Protein AF-A0A835KFG4-F1 (afdb_monomer_lite)

Organism: NCBI:txid1413687

Foldseek 3Di:
DDDDDDDDDPVVPPPDPCPPPDDDDPPLPDDPVRPDQCLPPVVVVVVVVVCVVPPDDDDPDDDDPQAAADEFEPDLGQFPPRDDDPDRVLGGAPCNVVLCVLSVVRHDYHYDHDPDDDPNDVLPDADFDGNHPSVVPRVPDCGSVLVSQLSVVCSPPPDSSPDDNVCSSVVSVVSVPDDD

InterPro domains:
  IPR004274 FCP1 homology domain [PF03031] (68-115)
  IPR004274 FCP1 homology domain [PS50969] (63-180)
  IPR004274 FCP1 homology domain [SM00577] (66-177)
  IPR023214 HAD superfamily [G3DSA:3.40.50.1000] (19-116)
  IPR023214 HAD superfamily [G3DSA:3.40.50.1000] (117-175)
  IPR036412 HAD-like superfamily [SSF56784] (55-162)
  IPR051658 Ubiquitin-like domain-containing CTD phosphatase 1 [PTHR48493] (8-115)

Radius of gyration: 19.99 Å; chains: 1; bounding box: 38×81×45 Å

Sequence (180 aa):
MDTKYHYRTVEDDIIVNQLDSPEIVDDFELGQDEAVDIEDVEVNKQKLRRRIDQYKIELKNPCRPGKKLLVLDIDYTLFDHRSTAETPLELMRPYLHEFLTAVYAEYDIMIWSATRNFMMNLQNGLVISPFRKAHANRDNDLELVKLAHYLLAIADLDDLSVLDHKIWEFFAEELSDVPE

Secondary structure (DSSP, 8-state):
---------GGGG----GGGPPP---TT---TTT----SS-HHHHHHHHHHHHH-----SSPPPTTPEEEEE--BTTTB-SSS--SSHHHHBPTTHHHHHHHHHTTEEEEE---SS---S-GGG---------HHHHGGG--HHHHHHHHHHHHTT-S-GGG--GGGHHHHHHHHHTS--

Structure (mmCIF, N/CA/C/O backbone):
data_AF-A0A835KFG4-F1
#
_entry.id   AF-A0A835KFG4-F1
#
loop_
_atom_site.group_PDB
_atom_site.id
_atom_site.type_symbol
_atom_site.label_atom_id
_atom_site.label_alt_id
_atom_site.label_comp_id
_atom_site.label_asym_id
_atom_site.label_entity_id
_atom_site.label_seq_id
_atom_site.pdbx_PDB_ins_code
_atom_site.Cartn_x
_atom_site.Cartn_y
_atom_site.Cartn_z
_atom_site.occupancy
_atom_site.B_iso_or_equiv
_atom_site.auth_seq_id
_atom_site.auth_comp_id
_atom_site.auth_asym_id
_atom_site.auth_atom_id
_atom_site.pdbx_PDB_model_num
ATOM 1 N N . MET 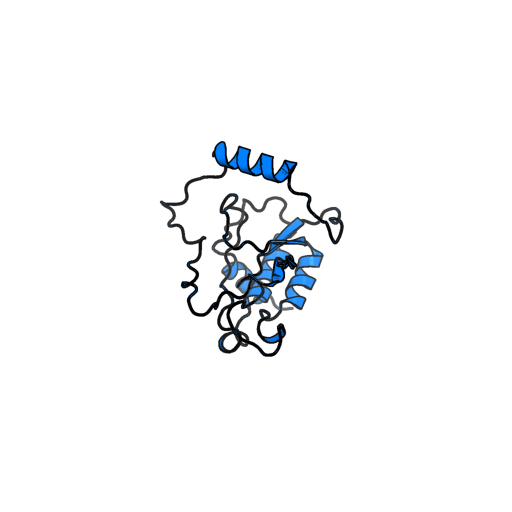A 1 1 ? -3.042 54.906 -17.400 1.00 37.75 1 MET A N 1
ATOM 2 C CA . MET A 1 1 ? -3.208 54.130 -16.157 1.00 37.75 1 MET A CA 1
ATOM 3 C C . MET A 1 1 ? -3.948 52.872 -16.552 1.00 37.75 1 MET A C 1
ATOM 5 O O . MET A 1 1 ? -5.134 52.972 -16.803 1.00 37.75 1 MET A O 1
ATOM 9 N N . ASP A 1 2 ? -3.244 51.753 -16.693 1.00 31.23 2 ASP A N 1
ATOM 10 C CA . ASP A 1 2 ? -3.855 50.438 -16.911 1.00 31.23 2 ASP A CA 1
ATOM 11 C C . ASP A 1 2 ? -3.107 49.433 -16.037 1.00 31.23 2 ASP A C 1
ATOM 13 O O . ASP A 1 2 ? -1.978 49.036 -16.323 1.00 31.23 2 ASP A O 1
ATOM 17 N N . THR A 1 3 ? -3.716 49.077 -14.912 1.00 35.78 3 THR A N 1
ATOM 18 C CA . THR A 1 3 ? -3.266 47.998 -14.033 1.00 35.78 3 THR A CA 1
ATOM 19 C C . THR A 1 3 ? -3.810 46.682 -14.571 1.00 35.78 3 THR A C 1
ATOM 21 O O . THR A 1 3 ? -4.967 46.334 -14.340 1.00 35.78 3 THR A O 1
ATOM 24 N N . LYS A 1 4 ? -2.974 45.941 -15.302 1.00 36.31 4 LYS A N 1
ATOM 25 C CA . LYS A 1 4 ? -3.246 44.546 -15.664 1.00 36.31 4 LYS A CA 1
ATOM 26 C C . LYS A 1 4 ? -2.998 43.674 -14.430 1.00 36.31 4 LYS A C 1
ATOM 28 O O . LYS A 1 4 ? -1.853 43.463 -14.041 1.00 36.31 4 LYS A O 1
ATOM 33 N N . TYR A 1 5 ? -4.070 43.193 -13.806 1.00 35.75 5 TYR A N 1
ATOM 34 C CA . TYR A 1 5 ? -3.997 42.146 -12.790 1.00 35.75 5 TYR A CA 1
ATOM 35 C C . TYR A 1 5 ? -3.519 40.851 -13.453 1.00 35.75 5 TYR A C 1
ATOM 37 O O . TYR A 1 5 ? -4.183 40.308 -14.334 1.00 35.75 5 TYR A O 1
ATOM 45 N N . HIS A 1 6 ? -2.335 40.391 -13.060 1.00 36.28 6 HIS A N 1
ATOM 46 C CA . HIS A 1 6 ? -1.805 39.091 -13.440 1.00 36.28 6 HIS A CA 1
ATOM 47 C C . HIS A 1 6 ? -2.325 38.072 -12.422 1.00 36.28 6 HIS A C 1
ATOM 49 O O . HIS A 1 6 ? -1.876 38.050 -11.278 1.00 36.28 6 HIS A O 1
ATOM 55 N N . TYR A 1 7 ? -3.326 37.283 -12.811 1.00 37.47 7 TYR A N 1
ATOM 56 C CA . TYR A 1 7 ? -3.748 36.126 -12.031 1.00 37.47 7 TYR A CA 1
ATOM 57 C C . TYR A 1 7 ? -2.671 35.051 -12.184 1.00 37.47 7 TYR A C 1
ATOM 59 O O . TYR A 1 7 ? -2.515 34.498 -13.268 1.00 37.47 7 TYR A O 1
ATOM 67 N N . ARG A 1 8 ? -1.912 34.791 -11.115 1.00 34.78 8 ARG A N 1
ATOM 68 C CA . ARG A 1 8 ? -1.113 33.568 -10.999 1.00 34.78 8 ARG A CA 1
ATOM 69 C C . ARG A 1 8 ? -2.049 32.437 -10.591 1.00 34.78 8 ARG A C 1
ATOM 71 O O . ARG A 1 8 ? -2.698 32.525 -9.548 1.00 34.78 8 ARG A O 1
ATOM 78 N N . THR A 1 9 ? -2.149 31.413 -11.424 1.00 42.62 9 THR A N 1
ATOM 79 C CA . THR A 1 9 ? -2.734 30.121 -11.062 1.00 42.62 9 THR A CA 1
ATOM 80 C C . THR A 1 9 ? -1.708 29.315 -10.267 1.00 42.62 9 THR A C 1
ATOM 82 O O . THR A 1 9 ? -0.511 29.417 -10.505 1.00 42.62 9 THR A O 1
ATOM 85 N N . VAL A 1 10 ? -2.182 28.513 -9.309 1.00 42.97 10 VAL A N 1
ATOM 86 C CA . VAL A 1 10 ? -1.370 27.703 -8.370 1.00 42.97 10 VAL A CA 1
ATOM 87 C C . VAL A 1 10 ? -0.528 26.624 -9.084 1.00 42.97 10 VAL A C 1
ATOM 89 O O . VAL A 1 10 ? 0.290 25.954 -8.468 1.00 42.97 10 VAL A O 1
ATOM 92 N N . GLU A 1 11 ? -0.715 26.461 -10.393 1.00 46.31 11 GLU A N 1
ATOM 93 C CA . GLU A 1 11 ? -0.042 25.463 -11.228 1.00 46.31 11 GLU A CA 1
ATOM 94 C C . GLU A 1 11 ? 1.392 25.867 -11.621 1.00 46.31 11 GLU A C 1
ATOM 96 O O . GLU A 1 11 ? 2.207 24.993 -11.905 1.00 46.31 11 GLU A O 1
ATOM 101 N N . ASP A 1 12 ? 1.744 27.157 -11.558 1.00 35.09 12 ASP A N 1
ATOM 102 C CA . ASP A 1 12 ? 3.058 27.652 -12.009 1.00 35.09 12 ASP A CA 1
ATOM 103 C C . ASP A 1 12 ? 4.172 27.578 -10.939 1.00 35.09 12 ASP A C 1
ATOM 105 O O . ASP A 1 12 ? 5.337 27.823 -11.251 1.00 35.09 12 ASP A O 1
ATOM 109 N N . ASP A 1 13 ? 3.854 27.209 -9.691 1.00 40.41 13 ASP A N 1
ATOM 110 C CA . ASP A 1 13 ? 4.821 27.161 -8.576 1.00 40.41 13 ASP A CA 1
ATOM 111 C C . ASP A 1 13 ? 5.338 25.732 -8.253 1.00 40.41 13 ASP A C 1
ATOM 113 O O . ASP A 1 13 ? 6.034 25.537 -7.256 1.00 40.41 13 ASP A O 1
ATOM 117 N N . ILE A 1 14 ? 5.045 24.714 -9.082 1.00 45.34 14 ILE A N 1
ATOM 118 C CA . ILE A 1 14 ? 5.385 23.294 -8.801 1.00 45.34 14 ILE A CA 1
ATOM 119 C C . ILE A 1 14 ? 6.619 22.790 -9.584 1.00 45.34 14 ILE A C 1
ATOM 121 O O . ILE A 1 14 ? 6.947 21.608 -9.552 1.00 45.34 14 ILE A O 1
ATOM 125 N N . ILE A 1 15 ? 7.391 23.658 -10.244 1.00 41.62 15 ILE A N 1
ATOM 1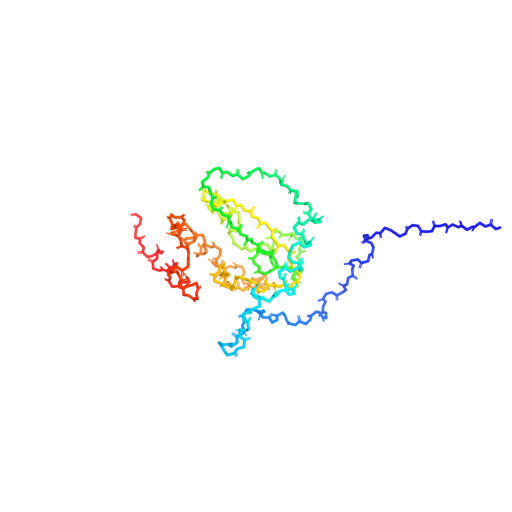26 C CA . ILE A 1 15 ? 8.678 23.240 -10.833 1.00 41.62 15 ILE A CA 1
ATOM 127 C C . ILE A 1 15 ? 9.816 23.588 -9.874 1.00 41.62 15 ILE A C 1
ATOM 129 O O . ILE A 1 15 ? 10.534 24.574 -10.032 1.00 41.62 15 ILE A O 1
ATOM 133 N N . VAL A 1 16 ? 9.979 22.751 -8.851 1.00 44.69 16 VAL A N 1
ATOM 134 C CA . VAL A 1 16 ? 11.214 22.704 -8.062 1.00 44.69 16 VAL A CA 1
ATOM 135 C C . VAL A 1 16 ? 12.185 21.793 -8.810 1.00 44.69 16 VAL A C 1
ATOM 137 O O . VAL A 1 16 ? 11.855 20.644 -9.085 1.00 44.69 16 VAL A O 1
ATOM 140 N N . ASN A 1 17 ? 13.380 22.283 -9.151 1.00 37.72 17 ASN A N 1
ATOM 141 C CA . ASN A 1 17 ? 14.451 21.441 -9.693 1.00 37.72 17 ASN A CA 1
ATOM 142 C C . ASN A 1 17 ? 14.799 20.342 -8.667 1.00 37.72 17 ASN A C 1
ATOM 144 O O . ASN A 1 17 ? 15.442 20.608 -7.656 1.00 37.72 17 ASN A O 1
ATOM 148 N N . GLN A 1 18 ? 14.349 19.110 -8.923 1.00 50.31 18 GLN A N 1
ATOM 149 C CA . GLN A 1 18 ? 14.405 17.963 -7.999 1.00 50.31 18 GLN A CA 1
ATOM 150 C C . GLN A 1 18 ? 15.797 17.320 -7.845 1.00 50.31 18 GLN A C 1
ATOM 152 O O . GLN A 1 18 ? 15.949 16.388 -7.058 1.00 50.31 18 GLN A O 1
ATOM 157 N N . LEU A 1 19 ? 16.818 17.819 -8.552 1.00 45.22 19 LEU A N 1
ATOM 158 C CA . LEU A 1 19 ? 18.188 17.284 -8.501 1.00 45.22 19 LEU A CA 1
ATOM 159 C C . LEU A 1 19 ? 18.882 17.485 -7.141 1.00 45.22 19 LEU A C 1
ATOM 161 O O . LEU A 1 19 ? 19.789 16.724 -6.824 1.00 45.22 19 LEU A O 1
ATOM 165 N N . ASP A 1 20 ? 18.418 18.437 -6.325 1.00 43.00 20 ASP A N 1
ATOM 166 C CA . ASP A 1 20 ? 19.008 18.759 -5.015 1.00 43.00 20 ASP A CA 1
ATOM 167 C C . ASP A 1 20 ? 18.178 18.246 -3.821 1.00 43.00 20 ASP A C 1
ATOM 169 O O . ASP A 1 20 ? 18.415 18.635 -2.675 1.00 43.00 20 ASP A O 1
ATOM 173 N N . SER A 1 21 ? 17.172 17.391 -4.051 1.00 47.34 21 SER A N 1
ATOM 174 C CA . SER A 1 21 ? 16.383 16.856 -2.938 1.00 47.34 21 SER A CA 1
ATOM 175 C C . SER A 1 21 ? 17.212 15.828 -2.156 1.00 47.34 21 SER A C 1
ATOM 177 O O . SER A 1 21 ? 17.690 14.864 -2.767 1.00 47.34 21 SER A O 1
ATOM 179 N N . PRO A 1 22 ? 17.380 15.988 -0.827 1.00 50.94 22 PRO A N 1
ATOM 180 C CA . PRO A 1 22 ? 18.219 15.105 -0.025 1.00 50.94 22 PRO A CA 1
ATOM 181 C C . PRO A 1 22 ? 17.818 13.634 -0.186 1.00 50.94 22 PRO A C 1
ATOM 183 O O . PRO A 1 22 ? 16.688 13.305 -0.576 1.00 50.94 22 PRO A O 1
ATOM 186 N N . GLU A 1 23 ? 18.779 12.750 0.081 1.00 55.31 23 GLU A N 1
ATOM 187 C CA . GLU A 1 23 ? 18.564 11.308 0.144 1.00 55.31 23 GLU A CA 1
ATOM 188 C C . GLU A 1 23 ? 17.418 11.030 1.128 1.00 55.31 23 GLU A C 1
ATOM 190 O O . GLU A 1 23 ? 17.463 11.459 2.279 1.00 55.31 23 GLU A O 1
ATOM 195 N N . ILE A 1 24 ? 16.333 10.418 0.635 1.00 54.81 24 ILE A N 1
ATOM 196 C CA . ILE A 1 24 ? 15.166 10.088 1.465 1.00 54.81 24 ILE A CA 1
ATOM 197 C C . ILE A 1 24 ? 15.598 8.982 2.419 1.00 54.81 24 ILE A C 1
ATOM 199 O O . ILE A 1 24 ? 15.745 7.837 1.982 1.00 54.81 24 ILE A O 1
ATOM 203 N N . VAL A 1 25 ? 15.826 9.379 3.669 1.00 51.38 25 VAL A N 1
ATOM 204 C CA . VAL A 1 25 ? 15.994 8.517 4.839 1.00 51.38 25 VAL A CA 1
ATOM 205 C C . VAL A 1 25 ? 14.645 7.864 5.132 1.00 51.38 25 VAL A C 1
ATOM 207 O O . VAL A 1 25 ? 13.615 8.528 5.020 1.00 51.38 25 VAL A O 1
ATOM 210 N N . ASP A 1 26 ? 14.650 6.568 5.437 1.00 57.12 26 ASP A N 1
ATOM 211 C CA . ASP A 1 26 ? 13.441 5.859 5.843 1.00 57.12 26 ASP A CA 1
ATOM 212 C C . ASP A 1 26 ? 12.975 6.385 7.208 1.00 57.12 26 ASP A C 1
ATOM 214 O O . ASP A 1 26 ? 13.664 6.230 8.216 1.00 57.12 26 ASP A O 1
ATOM 218 N N . ASP A 1 27 ? 11.804 7.024 7.232 1.00 53.44 27 ASP A N 1
ATOM 219 C CA . ASP A 1 27 ? 11.195 7.534 8.461 1.00 53.44 27 ASP A CA 1
ATOM 220 C C . ASP A 1 27 ? 10.804 6.386 9.425 1.00 53.44 27 ASP A C 1
ATOM 222 O O . ASP A 1 27 ? 10.531 6.654 10.593 1.00 53.44 27 ASP A O 1
ATOM 226 N N . PHE A 1 28 ? 10.787 5.120 8.978 1.00 52.94 28 PHE A N 1
ATOM 227 C CA . PHE A 1 28 ? 10.480 3.949 9.808 1.00 52.94 28 PHE A CA 1
ATOM 228 C C . PHE A 1 28 ? 11.686 3.348 10.550 1.00 52.94 28 PHE A C 1
ATOM 230 O O . PHE A 1 28 ? 11.476 2.578 11.492 1.00 52.94 28 PHE A O 1
ATOM 237 N N . GLU A 1 29 ? 12.928 3.712 10.212 1.00 55.47 29 GLU A N 1
ATOM 238 C CA . GLU A 1 29 ? 14.140 3.234 10.901 1.00 55.47 29 GLU A CA 1
ATOM 239 C C . GLU A 1 29 ? 14.413 3.997 12.214 1.00 55.47 29 GLU A C 1
ATOM 241 O O . GLU A 1 29 ? 15.503 4.514 12.459 1.00 55.47 29 GLU A O 1
ATOM 246 N N . LEU A 1 30 ? 13.424 4.061 13.108 1.00 50.78 30 LEU A N 1
ATOM 247 C CA . LEU A 1 30 ? 13.685 4.428 14.500 1.00 50.78 30 LEU A CA 1
ATOM 248 C C . LEU A 1 30 ? 14.274 3.210 15.221 1.00 50.78 30 LEU A C 1
ATOM 250 O O . LEU A 1 30 ? 13.687 2.124 15.221 1.00 50.78 30 LEU A O 1
ATOM 254 N N . GLY A 1 31 ? 15.432 3.383 15.865 1.00 46.47 31 GLY A N 1
ATOM 255 C CA . GLY A 1 31 ? 15.958 2.376 16.788 1.00 46.47 31 GLY A CA 1
ATOM 256 C C . GLY A 1 31 ? 14.900 2.033 17.843 1.00 46.47 31 GLY A C 1
ATOM 257 O O . GLY A 1 31 ? 14.115 2.896 18.230 1.00 46.47 31 GLY A O 1
ATOM 258 N N . GLN A 1 32 ? 14.855 0.782 18.319 1.00 46.38 32 GLN A N 1
ATOM 259 C CA . GLN A 1 32 ? 13.843 0.326 19.295 1.00 46.38 32 GLN A CA 1
ATOM 260 C C . GLN A 1 32 ? 13.758 1.209 20.560 1.00 46.38 32 GLN A C 1
ATOM 262 O O . GLN A 1 32 ? 12.721 1.227 21.214 1.00 46.38 32 GLN A O 1
ATOM 267 N N . ASP A 1 33 ? 14.811 1.976 20.855 1.00 46.31 33 ASP A N 1
ATOM 268 C CA . ASP A 1 33 ? 14.902 2.911 21.979 1.00 46.31 33 ASP A CA 1
ATOM 269 C C . ASP A 1 33 ? 14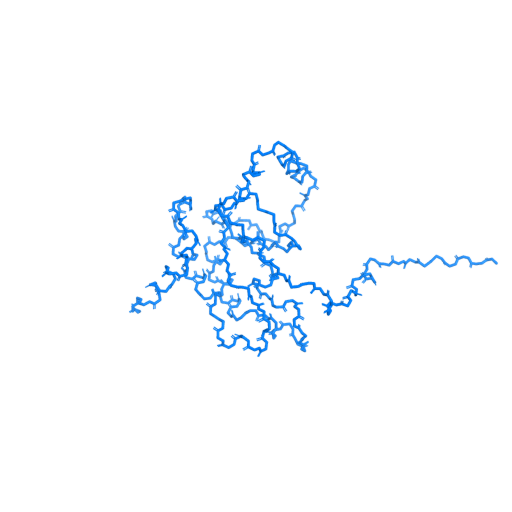.378 4.341 21.676 1.00 46.31 33 ASP A C 1
ATOM 271 O O . ASP A 1 33 ? 14.302 5.165 22.587 1.00 46.31 33 ASP A O 1
ATOM 275 N N . GLU A 1 34 ? 13.998 4.657 20.429 1.00 48.97 34 GLU A N 1
ATOM 276 C CA . GLU A 1 34 ? 13.548 5.995 19.982 1.00 48.97 34 GLU A CA 1
ATOM 277 C C . GLU A 1 34 ? 12.068 6.063 19.560 1.00 48.97 34 GLU A C 1
ATOM 279 O O . GLU A 1 34 ? 11.544 7.152 19.308 1.00 48.97 34 GLU A O 1
ATOM 284 N N . ALA A 1 35 ? 11.364 4.927 19.512 1.00 53.84 35 ALA A N 1
ATOM 285 C CA . ALA A 1 35 ? 9.932 4.887 19.228 1.00 53.84 35 ALA A CA 1
ATOM 286 C C . ALA A 1 35 ? 9.137 5.463 20.413 1.00 53.84 35 ALA A C 1
ATOM 288 O O . ALA A 1 35 ? 8.707 4.752 21.321 1.00 53.84 35 ALA A O 1
ATOM 289 N N . VAL A 1 36 ? 8.952 6.783 20.426 1.00 55.38 36 VAL A N 1
ATOM 290 C CA . VAL A 1 36 ? 8.019 7.431 21.348 1.00 55.38 36 VAL A CA 1
ATOM 291 C C . VAL A 1 36 ? 6.612 7.055 20.902 1.00 55.38 36 VAL A C 1
ATOM 293 O O . VAL A 1 36 ? 6.222 7.354 19.775 1.00 55.38 36 VAL A O 1
ATOM 296 N N . ASP A 1 37 ? 5.844 6.423 21.787 1.00 61.00 37 ASP A N 1
ATOM 297 C CA . ASP A 1 37 ? 4.415 6.215 21.575 1.00 61.00 37 ASP A CA 1
ATOM 298 C C . ASP A 1 37 ? 3.714 7.582 21.532 1.00 61.00 37 ASP A C 1
ATOM 300 O O . ASP A 1 37 ? 3.414 8.216 22.549 1.00 61.00 37 ASP A O 1
ATOM 304 N N . ILE A 1 38 ? 3.555 8.096 20.312 1.00 67.19 38 ILE A N 1
ATOM 305 C CA . ILE A 1 38 ? 2.917 9.380 20.044 1.00 67.19 38 ILE A CA 1
ATOM 306 C C . ILE A 1 38 ? 1.417 9.240 19.769 1.00 67.19 38 ILE A C 1
ATOM 308 O O . ILE A 1 38 ? 0.757 10.266 19.556 1.00 67.19 38 ILE A O 1
ATOM 312 N N . GLU A 1 39 ? 0.878 8.017 19.762 1.00 67.44 39 GLU A N 1
ATOM 313 C CA . GLU A 1 39 ? -0.539 7.744 19.499 1.00 67.44 39 GLU A CA 1
ATOM 314 C C . GLU A 1 39 ? -1.403 8.337 20.618 1.00 67.44 39 GLU A C 1
ATOM 316 O O . GLU A 1 39 ? -2.362 9.082 20.375 1.00 67.44 39 GLU A O 1
ATOM 321 N N . ASP A 1 40 ? -0.991 8.109 21.865 1.00 71.00 40 ASP A N 1
ATOM 322 C CA . ASP A 1 40 ? -1.733 8.545 23.045 1.00 71.00 40 ASP A CA 1
ATOM 323 C C . ASP A 1 40 ? -1.492 10.003 23.459 1.00 71.00 40 ASP A C 1
ATOM 325 O O . ASP A 1 40 ? -2.103 10.504 24.411 1.00 71.00 40 ASP A O 1
ATOM 329 N N . VAL A 1 41 ? -0.685 10.743 22.696 1.00 83.25 41 VAL A N 1
ATOM 330 C CA . VAL A 1 41 ? -0.423 12.160 22.949 1.00 83.25 41 VAL A CA 1
ATOM 331 C C . VAL A 1 41 ? -1.670 12.987 22.627 1.00 83.25 41 VAL A C 1
ATOM 333 O O . VAL A 1 41 ? -2.083 13.124 21.475 1.00 83.25 41 VAL A O 1
ATOM 336 N N . GLU A 1 42 ? -2.242 13.631 23.647 1.00 85.94 42 GLU A N 1
ATOM 337 C CA . GLU A 1 42 ? -3.481 14.421 23.533 1.00 85.94 42 GLU A CA 1
ATOM 338 C C . GLU A 1 42 ? -3.413 15.490 22.425 1.00 85.94 42 GLU A C 1
ATOM 340 O O . GLU A 1 42 ? -4.386 15.733 21.712 1.00 85.94 42 GLU A O 1
ATOM 345 N N . VAL A 1 43 ? -2.238 16.094 22.211 1.00 85.88 43 VAL A N 1
ATOM 346 C CA . VAL A 1 43 ? -2.012 17.051 21.114 1.00 85.88 43 VAL A CA 1
ATOM 347 C C . VAL A 1 43 ? -2.233 16.400 19.741 1.00 85.88 43 VAL A C 1
ATOM 349 O O . VAL A 1 43 ? -2.816 17.027 18.853 1.00 85.88 43 VAL A O 1
ATOM 352 N N . ASN A 1 44 ? -1.805 15.152 19.551 1.00 84.25 44 ASN A N 1
ATOM 353 C CA . ASN A 1 44 ? -1.995 14.406 18.308 1.00 84.25 44 ASN A CA 1
ATOM 354 C C . ASN A 1 44 ? -3.450 13.960 18.140 1.00 84.25 44 ASN A C 1
ATOM 356 O O . ASN A 1 44 ? -4.011 14.140 17.058 1.00 84.25 44 ASN A O 1
ATOM 360 N N . LYS A 1 45 ? -4.118 13.541 19.220 1.00 86.00 45 LYS A N 1
ATOM 361 C CA . LYS A 1 45 ? -5.564 13.255 19.217 1.00 86.00 45 LYS A CA 1
ATOM 362 C C . LYS A 1 45 ? -6.393 14.478 18.825 1.00 86.00 45 LYS A C 1
ATOM 364 O O . LYS A 1 45 ? -7.289 14.385 17.986 1.00 86.00 45 LYS A O 1
ATOM 369 N N . GLN A 1 46 ? -6.074 15.655 19.361 1.00 88.69 46 GLN A N 1
ATOM 370 C CA . GLN A 1 46 ? -6.734 16.909 18.974 1.00 88.69 46 GLN A CA 1
ATOM 371 C C . GLN A 1 46 ? -6.454 17.282 17.520 1.00 88.69 46 GLN A C 1
ATOM 373 O O . GLN A 1 46 ? -7.352 17.745 16.812 1.00 88.69 46 GLN A O 1
ATOM 378 N N . LYS A 1 47 ? -5.216 17.076 17.059 1.00 88.31 47 LYS A N 1
ATOM 379 C CA . LYS A 1 47 ? -4.860 17.256 15.653 1.00 88.31 47 LYS A CA 1
ATOM 380 C C . LYS A 1 47 ? -5.715 16.347 14.772 1.00 88.31 47 LYS A C 1
ATOM 382 O O . LYS A 1 47 ? -6.306 16.876 13.835 1.00 88.31 47 LYS A O 1
ATOM 387 N N . LEU A 1 48 ? -5.810 15.057 15.081 1.00 87.62 48 LEU A N 1
ATOM 388 C CA . LEU A 1 48 ? -6.597 14.075 14.337 1.00 87.62 48 LEU A CA 1
ATOM 389 C C . LEU A 1 48 ? -8.084 14.447 14.300 1.00 87.62 48 LEU A C 1
ATOM 391 O O . LEU A 1 48 ? -8.640 14.549 13.211 1.00 87.62 48 LEU A O 1
ATOM 395 N N . ARG A 1 49 ? -8.695 14.768 15.452 1.00 90.56 49 ARG A N 1
ATOM 396 C CA . ARG A 1 49 ? -10.099 15.226 15.534 1.00 90.56 49 ARG A CA 1
ATOM 397 C C . ARG A 1 49 ? -10.377 16.396 14.592 1.00 90.56 49 ARG A C 1
ATOM 399 O O . ARG A 1 49 ? -11.307 16.338 13.801 1.00 90.56 49 ARG A O 1
ATOM 406 N N . ARG A 1 50 ? -9.505 17.412 14.586 1.00 92.50 50 ARG A N 1
ATOM 407 C CA . ARG A 1 50 ? -9.642 18.550 13.660 1.00 92.50 50 ARG A CA 1
ATOM 408 C C . ARG A 1 50 ? -9.608 18.126 12.189 1.00 92.50 50 ARG A C 1
ATOM 410 O O . ARG A 1 50 ? -10.338 18.709 11.399 1.00 92.50 50 ARG A O 1
ATOM 417 N N . ARG A 1 51 ? -8.774 17.145 11.809 1.00 90.56 51 ARG A N 1
ATOM 418 C CA . ARG A 1 51 ? -8.752 16.634 10.423 1.00 90.56 51 ARG A CA 1
ATOM 419 C C . ARG A 1 51 ? -10.035 15.877 10.110 1.00 90.56 51 ARG A C 1
ATOM 421 O O . ARG A 1 51 ? -10.587 16.118 9.050 1.00 90.56 51 ARG A O 1
ATOM 428 N N . ILE A 1 52 ? -10.522 15.035 11.021 1.00 91.38 52 ILE A N 1
ATOM 429 C CA . ILE A 1 52 ? -11.787 14.302 10.850 1.00 91.38 52 ILE A CA 1
ATOM 430 C C . ILE A 1 52 ? -12.952 15.276 10.616 1.00 91.38 52 ILE A C 1
ATOM 432 O O . ILE A 1 52 ? -13.760 15.055 9.720 1.00 91.38 52 ILE A O 1
ATOM 436 N N . ASP A 1 53 ? -13.002 16.378 11.367 1.00 93.25 53 ASP A N 1
ATOM 437 C CA . ASP A 1 53 ? -14.091 17.357 11.265 1.00 93.25 53 ASP A CA 1
ATOM 438 C C . ASP A 1 53 ? -14.025 18.215 9.989 1.00 93.25 53 ASP A C 1
ATOM 440 O O . ASP A 1 53 ? -15.051 18.672 9.486 1.00 93.25 53 ASP A O 1
ATOM 444 N N . GLN A 1 54 ? -12.819 18.492 9.485 1.00 93.88 54 GLN A N 1
ATOM 445 C CA . GLN A 1 54 ? -12.599 19.459 8.402 1.00 93.88 54 GLN A CA 1
ATOM 446 C C . GLN A 1 54 ? -12.368 18.809 7.040 1.00 93.88 54 GLN A C 1
ATOM 448 O O . GLN A 1 54 ? -12.692 19.402 6.009 1.00 93.88 54 GLN A O 1
ATOM 453 N N . TYR A 1 55 ? -11.760 17.625 7.016 1.00 90.31 55 TYR A N 1
ATOM 454 C CA . TYR A 1 55 ? -11.351 16.971 5.787 1.00 90.31 55 TYR A CA 1
ATOM 455 C C . TYR A 1 55 ? -12.490 16.121 5.239 1.00 90.31 55 TYR A C 1
ATOM 457 O O . TYR A 1 55 ? -12.934 15.153 5.854 1.00 90.31 55 TYR A O 1
ATOM 465 N N . LYS A 1 56 ? -12.947 16.468 4.039 1.00 90.50 56 LYS A N 1
ATOM 466 C CA . LYS A 1 56 ? -13.948 15.685 3.327 1.00 90.50 56 LYS A CA 1
ATOM 467 C C . LYS A 1 56 ? -13.252 14.688 2.412 1.00 90.50 56 LYS A C 1
ATOM 469 O O . LYS A 1 56 ? -12.677 15.078 1.401 1.00 90.50 56 LYS A O 1
ATOM 474 N N . ILE A 1 57 ? -13.361 13.408 2.750 1.00 89.19 57 ILE A N 1
ATOM 475 C CA . ILE A 1 57 ? -12.886 12.324 1.890 1.00 89.19 57 ILE A CA 1
ATOM 476 C C . ILE A 1 57 ? -13.795 12.241 0.660 1.00 89.19 57 ILE A C 1
ATOM 478 O O . ILE A 1 57 ? -15.016 12.106 0.778 1.00 89.19 57 ILE A O 1
ATOM 482 N N . GLU A 1 58 ? -13.197 12.319 -0.526 1.00 90.50 58 GLU A N 1
ATOM 483 C CA . GLU A 1 58 ? -13.882 12.037 -1.783 1.00 90.50 58 GLU A CA 1
ATOM 484 C C . GLU A 1 58 ? -13.717 10.553 -2.126 1.00 90.50 58 GLU A C 1
ATOM 486 O O . GLU A 1 58 ? -12.675 10.117 -2.613 1.00 90.50 58 GLU A O 1
ATOM 491 N N . LEU A 1 59 ? -14.759 9.765 -1.867 1.00 92.38 59 LEU A N 1
ATOM 492 C CA . LEU A 1 59 ? -14.782 8.359 -2.249 1.00 92.38 59 LEU A CA 1
ATOM 493 C C . LEU A 1 59 ? -15.015 8.237 -3.756 1.00 92.38 59 LEU A C 1
ATOM 495 O O . LEU A 1 59 ? -16.071 8.621 -4.258 1.00 92.38 59 LEU A O 1
ATOM 499 N N . LYS A 1 60 ? -14.041 7.667 -4.471 1.00 94.44 60 LYS A N 1
ATOM 500 C CA . LYS A 1 60 ? -14.214 7.309 -5.887 1.00 94.44 60 LYS A CA 1
ATOM 501 C C . LYS A 1 60 ? -15.105 6.081 -6.050 1.00 94.44 60 LYS A C 1
ATOM 503 O O . LYS A 1 60 ? -15.947 6.060 -6.938 1.00 94.44 60 LYS A O 1
ATOM 508 N N . ASN A 1 61 ? -14.951 5.108 -5.154 1.00 93.56 61 ASN A N 1
ATOM 509 C CA . ASN A 1 61 ? -15.769 3.903 -5.072 1.00 93.56 61 ASN A CA 1
ATOM 510 C C . ASN A 1 61 ? -16.235 3.705 -3.620 1.00 93.56 61 ASN A C 1
ATOM 512 O O . ASN A 1 61 ? -15.485 4.047 -2.701 1.00 93.56 61 ASN A O 1
ATOM 516 N N . PRO A 1 62 ? -17.452 3.181 -3.387 1.00 95.38 62 PRO A N 1
ATOM 517 C CA . PRO A 1 62 ? -17.903 2.848 -2.041 1.00 95.38 62 PRO A CA 1
ATOM 518 C C . PRO A 1 62 ? -17.116 1.659 -1.476 1.00 95.38 62 PRO A C 1
ATOM 520 O O . PRO A 1 62 ? -16.718 0.768 -2.228 1.00 95.38 62 PRO A O 1
ATOM 523 N N . CYS A 1 63 ? -16.950 1.621 -0.152 1.00 95.69 63 CYS A N 1
ATOM 524 C CA . CYS A 1 63 ? -16.374 0.463 0.527 1.00 95.69 63 CYS A CA 1
ATOM 525 C C . CYS A 1 63 ? -17.272 -0.769 0.354 1.00 95.69 63 CYS A C 1
ATOM 527 O O . CYS A 1 63 ? -18.506 -0.671 0.419 1.00 95.69 63 CYS A O 1
ATOM 529 N N . ARG A 1 64 ? -16.663 -1.934 0.150 1.00 96.88 64 ARG A N 1
ATOM 530 C CA . ARG A 1 64 ? -17.363 -3.201 -0.067 1.00 96.88 64 ARG A CA 1
ATOM 531 C C . ARG A 1 64 ? -17.614 -3.902 1.273 1.00 96.88 64 ARG A C 1
ATOM 533 O O . ARG A 1 64 ? -16.715 -3.962 2.110 1.00 96.88 64 ARG A O 1
ATOM 540 N N . PRO A 1 65 ? -18.817 -4.463 1.502 1.00 95.94 65 PRO A N 1
ATOM 541 C CA . PRO A 1 65 ? -19.118 -5.160 2.749 1.00 95.94 65 PRO A CA 1
ATOM 542 C C . PRO A 1 65 ? -18.133 -6.299 3.031 1.00 95.94 65 PRO A C 1
ATOM 544 O O . PRO A 1 65 ? -17.896 -7.142 2.170 1.00 95.94 65 PRO A O 1
ATOM 547 N N . GLY A 1 66 ? -17.590 -6.326 4.250 1.00 93.31 66 GLY A N 1
ATOM 548 C CA . GLY A 1 66 ? -16.698 -7.388 4.724 1.00 93.31 66 GLY A CA 1
ATOM 549 C C . GLY A 1 66 ? -15.260 -7.326 4.204 1.00 93.31 66 GLY A C 1
ATOM 550 O O . GLY A 1 66 ? -14.467 -8.173 4.596 1.00 93.31 66 GLY A O 1
ATOM 551 N N . LYS A 1 67 ? -14.900 -6.351 3.358 1.00 95.06 67 LYS A N 1
ATOM 552 C CA . LYS A 1 67 ? -13.525 -6.197 2.861 1.00 95.06 67 LYS A CA 1
ATOM 553 C C . LYS A 1 67 ? -12.694 -5.332 3.807 1.00 95.06 67 LYS A C 1
ATOM 555 O O . LYS A 1 67 ? -13.199 -4.370 4.391 1.00 95.06 67 LYS A O 1
ATOM 560 N N . LYS A 1 68 ? -11.422 -5.702 3.984 1.00 94.50 68 LYS A N 1
ATOM 561 C CA . LYS A 1 68 ? -10.459 -4.949 4.806 1.00 94.50 68 LYS A CA 1
ATOM 562 C C . LYS A 1 68 ? -9.979 -3.711 4.045 1.00 94.50 68 LYS A C 1
ATOM 564 O O . LYS A 1 68 ? -10.207 -3.597 2.847 1.00 94.50 68 LYS A O 1
ATOM 569 N N . LEU A 1 69 ? -9.318 -2.777 4.726 1.00 94.56 69 LEU A N 1
ATOM 570 C CA . 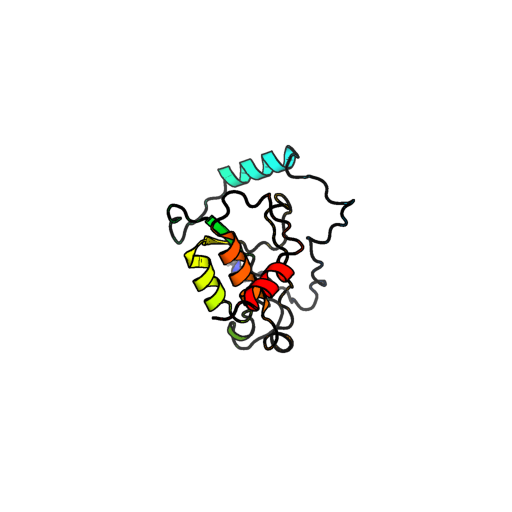LEU A 1 69 ? -8.744 -1.586 4.095 1.00 94.56 69 LEU A CA 1
ATOM 571 C C . LEU A 1 69 ? -7.229 -1.748 3.948 1.00 94.56 69 LEU A C 1
ATOM 573 O O . LEU A 1 69 ? -6.541 -1.949 4.944 1.00 94.56 69 LEU A O 1
ATOM 577 N N . LEU A 1 70 ? -6.723 -1.611 2.725 1.00 95.69 70 LEU A N 1
ATOM 578 C CA . LEU A 1 70 ? -5.302 -1.491 2.421 1.00 95.69 70 LEU A CA 1
ATOM 579 C C . LEU A 1 70 ? -4.998 -0.038 2.053 1.00 95.69 70 LEU A C 1
ATOM 581 O O . LEU A 1 70 ? -5.581 0.507 1.113 1.00 95.69 70 LEU A O 1
ATOM 585 N N . VAL A 1 71 ? -4.088 0.587 2.795 1.00 93.81 71 VAL A N 1
ATOM 586 C CA . VAL A 1 71 ? -3.636 1.953 2.524 1.00 93.81 71 VAL A CA 1
ATOM 587 C C . VAL A 1 71 ? -2.249 1.897 1.898 1.00 93.81 71 VAL A C 1
ATOM 589 O O . VAL A 1 71 ? -1.347 1.296 2.473 1.00 93.81 71 VAL A O 1
ATOM 592 N N . LEU A 1 72 ? -2.088 2.494 0.720 1.00 93.50 72 LEU A N 1
ATOM 593 C CA . LEU A 1 72 ? -0.849 2.458 -0.053 1.00 93.50 72 LEU A CA 1
ATOM 594 C C . LEU A 1 72 ? -0.289 3.863 -0.225 1.00 93.50 72 LEU A C 1
ATOM 596 O O . LEU A 1 72 ? -0.986 4.754 -0.718 1.00 93.50 72 LEU A O 1
ATOM 600 N N . ASP A 1 73 ? 0.979 4.034 0.127 1.00 91.25 73 ASP A N 1
ATOM 601 C CA . ASP A 1 73 ? 1.758 5.179 -0.327 1.00 91.25 73 ASP A CA 1
ATOM 602 C C . ASP A 1 73 ? 2.073 5.056 -1.832 1.00 91.25 73 ASP A C 1
ATOM 604 O O . ASP A 1 73 ? 1.900 3.996 -2.438 1.00 91.25 73 ASP A O 1
ATOM 608 N N . ILE A 1 74 ? 2.482 6.154 -2.464 1.00 90.44 74 ILE A N 1
ATOM 609 C CA . ILE A 1 74 ? 2.843 6.188 -3.886 1.00 90.44 74 ILE A CA 1
ATOM 610 C C . ILE A 1 74 ? 4.360 6.191 -4.057 1.00 90.44 74 ILE A C 1
ATOM 612 O O . ILE A 1 74 ? 4.899 5.360 -4.795 1.00 90.44 74 ILE A O 1
ATOM 616 N N . ASP A 1 75 ? 5.041 7.127 -3.401 1.00 89.56 75 ASP A N 1
ATOM 617 C CA . ASP A 1 75 ? 6.425 7.472 -3.706 1.00 89.56 75 ASP A CA 1
ATOM 618 C C . ASP A 1 75 ? 7.369 6.378 -3.202 1.00 89.56 75 ASP A C 1
ATOM 620 O O . ASP A 1 75 ? 7.421 6.064 -2.021 1.00 89.56 75 ASP A O 1
ATOM 624 N N . TYR A 1 76 ? 8.100 5.749 -4.124 1.00 91.88 76 TYR A N 1
ATOM 625 C CA . TYR A 1 76 ? 8.917 4.549 -3.896 1.00 91.88 76 TYR A CA 1
ATOM 626 C C . TYR A 1 76 ? 8.163 3.301 -3.422 1.00 91.88 76 TYR A C 1
ATOM 628 O O . TYR A 1 76 ? 8.754 2.225 -3.366 1.00 91.88 76 TYR A O 1
ATOM 636 N N . THR A 1 77 ? 6.864 3.399 -3.157 1.00 92.75 77 THR A N 1
ATOM 637 C CA . THR A 1 77 ? 6.008 2.239 -2.905 1.00 92.75 77 THR A CA 1
ATOM 638 C C . THR A 1 77 ? 5.529 1.644 -4.228 1.00 92.75 77 THR A C 1
ATOM 640 O O . THR A 1 77 ? 5.807 0.480 -4.518 1.00 92.75 77 THR A O 1
ATOM 643 N N . LEU A 1 78 ? 4.869 2.455 -5.063 1.00 95.12 78 LEU A N 1
ATOM 644 C CA . LEU A 1 78 ? 4.285 2.044 -6.348 1.00 95.12 78 LEU A CA 1
ATOM 645 C C . LEU A 1 78 ? 5.024 2.642 -7.556 1.00 95.12 78 LEU A C 1
ATOM 647 O O . LEU A 1 78 ? 4.924 2.099 -8.657 1.00 95.12 78 LEU A O 1
ATOM 651 N N . PHE A 1 79 ? 5.752 3.748 -7.367 1.00 94.12 79 PHE A N 1
ATOM 652 C CA . PHE A 1 79 ? 6.450 4.465 -8.438 1.00 94.12 79 PHE A CA 1
ATOM 653 C C . PHE A 1 79 ? 7.816 5.004 -8.009 1.00 94.12 79 PHE A C 1
ATOM 655 O O . PHE A 1 79 ? 7.981 5.517 -6.902 1.00 94.12 79 PHE A O 1
ATOM 662 N N . ASP A 1 80 ? 8.774 4.997 -8.934 1.00 94.62 80 ASP A N 1
ATOM 663 C CA . ASP A 1 80 ? 9.980 5.816 -8.827 1.00 94.62 80 ASP A CA 1
ATOM 664 C C . ASP A 1 80 ? 9.671 7.244 -9.290 1.00 94.62 80 ASP A C 1
ATOM 666 O O . ASP A 1 80 ? 9.728 7.563 -10.475 1.00 94.62 80 ASP A O 1
ATOM 670 N N . HIS A 1 81 ? 9.346 8.119 -8.343 1.00 89.81 81 HIS A N 1
ATOM 671 C CA . HIS A 1 81 ? 8.989 9.509 -8.626 1.00 89.81 81 HIS A CA 1
ATOM 672 C C . HIS A 1 81 ? 10.191 10.421 -8.935 1.00 89.81 81 HIS A C 1
ATOM 674 O O . HIS A 1 81 ? 9.986 11.599 -9.232 1.00 89.81 81 HIS A O 1
ATOM 680 N N . ARG A 1 82 ? 11.438 9.929 -8.826 1.00 91.19 82 ARG A N 1
ATOM 681 C CA . ARG A 1 82 ? 12.650 10.753 -9.010 1.00 91.19 82 ARG A CA 1
ATOM 682 C C . ARG A 1 82 ? 13.391 10.489 -10.310 1.00 91.19 82 ARG A C 1
ATOM 684 O O . ARG A 1 82 ? 14.087 11.385 -10.790 1.00 91.19 82 ARG A O 1
ATOM 691 N N . SER A 1 83 ? 13.303 9.285 -10.866 1.00 91.81 83 SER A N 1
ATOM 692 C CA . SER A 1 83 ? 13.927 9.009 -12.161 1.00 91.81 83 SER A CA 1
ATOM 693 C C . SER A 1 83 ? 13.199 9.742 -13.287 1.00 91.81 83 SER A C 1
ATOM 695 O O . SER A 1 83 ? 11.979 9.859 -13.309 1.00 91.81 83 SER A O 1
ATOM 697 N N . THR A 1 84 ? 13.960 10.221 -14.265 1.00 93.44 84 THR A N 1
ATOM 698 C CA . THR A 1 84 ? 13.407 10.755 -15.512 1.00 93.44 84 THR A CA 1
ATOM 699 C C . THR A 1 84 ? 13.032 9.608 -16.440 1.00 93.44 84 THR A C 1
ATOM 701 O O . THR A 1 84 ? 13.818 8.672 -16.576 1.00 93.44 84 THR A O 1
ATOM 704 N N . ALA A 1 85 ? 11.900 9.704 -17.125 1.00 93.75 85 ALA A N 1
ATOM 705 C CA . ALA A 1 85 ? 11.440 8.712 -18.091 1.00 93.75 85 ALA A CA 1
ATOM 706 C C . ALA A 1 85 ? 10.715 9.387 -19.256 1.00 93.75 85 ALA A C 1
ATOM 708 O O . ALA A 1 85 ? 10.227 10.512 -19.113 1.00 93.75 85 ALA A O 1
ATOM 709 N N . GLU A 1 86 ? 10.620 8.698 -20.391 1.00 94.00 86 GLU A N 1
ATOM 710 C CA . GLU A 1 86 ? 9.800 9.172 -21.513 1.00 94.00 86 GLU A CA 1
ATOM 711 C C . GLU A 1 86 ? 8.313 8.917 -21.251 1.00 94.00 86 GLU A C 1
ATOM 713 O O . GLU A 1 86 ? 7.454 9.700 -21.665 1.00 94.00 86 GLU A O 1
ATOM 718 N N . THR A 1 87 ? 8.006 7.842 -20.520 1.00 94.00 87 THR A N 1
ATOM 719 C CA . THR A 1 87 ? 6.643 7.459 -20.157 1.00 94.00 87 THR A CA 1
ATOM 720 C C . THR A 1 87 ? 6.516 7.129 -18.663 1.00 94.00 87 THR A C 1
ATOM 722 O O . THR A 1 87 ? 7.437 6.565 -18.072 1.00 94.00 87 THR A O 1
ATOM 725 N N . PRO A 1 88 ? 5.355 7.382 -18.023 1.00 89.56 88 PRO A N 1
ATOM 726 C CA . PRO A 1 88 ? 5.131 6.983 -16.628 1.00 89.56 88 PRO A CA 1
ATOM 727 C C . PRO A 1 88 ? 5.234 5.468 -16.386 1.00 89.56 88 PRO A C 1
ATOM 729 O O . PRO A 1 88 ? 5.485 5.037 -15.265 1.00 89.56 88 PRO A O 1
ATOM 732 N N . LEU A 1 89 ? 5.054 4.654 -17.433 1.00 93.62 89 LEU A N 1
ATOM 733 C CA . LEU A 1 89 ? 5.132 3.193 -17.358 1.00 93.62 89 LEU A CA 1
ATOM 734 C C . LEU A 1 89 ? 6.542 2.697 -17.015 1.00 93.62 89 LEU A C 1
ATOM 736 O O . LEU A 1 89 ? 6.689 1.659 -16.373 1.00 93.62 89 LEU A O 1
ATOM 740 N N . GLU A 1 90 ? 7.574 3.441 -17.410 1.00 94.81 90 GLU A N 1
ATOM 741 C CA . GLU A 1 90 ? 8.966 3.130 -17.067 1.00 94.81 90 GLU A CA 1
ATOM 742 C C . GLU A 1 90 ? 9.248 3.334 -15.574 1.00 94.81 90 GLU A C 1
ATOM 744 O O . GLU A 1 90 ? 10.090 2.637 -15.013 1.00 94.81 90 GLU A O 1
ATOM 749 N N . LEU A 1 91 ? 8.518 4.250 -14.928 1.00 96.56 91 LEU A N 1
ATOM 750 C CA . LEU A 1 91 ? 8.653 4.586 -13.506 1.00 96.56 91 LEU A CA 1
ATOM 751 C C . LEU A 1 91 ? 7.748 3.750 -12.603 1.00 96.56 91 LEU A C 1
ATOM 753 O O . LEU A 1 91 ? 7.899 3.776 -11.383 1.00 96.56 91 LEU A O 1
ATOM 757 N N . MET A 1 92 ? 6.797 3.027 -13.189 1.00 96.88 92 MET A N 1
ATOM 758 C CA . MET A 1 92 ? 5.909 2.132 -12.467 1.00 96.88 92 MET A CA 1
ATOM 759 C C . MET A 1 92 ? 6.698 0.961 -11.892 1.00 96.88 92 MET A C 1
ATOM 761 O O . MET A 1 92 ? 7.462 0.308 -12.616 1.00 96.88 92 MET A O 1
ATOM 765 N N . ARG A 1 93 ? 6.483 0.671 -10.606 1.00 97.69 93 ARG A N 1
ATOM 766 C CA . ARG A 1 93 ? 7.044 -0.524 -9.984 1.00 97.69 93 ARG A CA 1
ATOM 767 C C . ARG A 1 93 ? 6.516 -1.771 -10.711 1.00 97.69 93 ARG A C 1
ATOM 769 O O . ARG A 1 93 ? 5.325 -1.822 -11.035 1.00 97.69 93 ARG A O 1
ATOM 776 N N . PRO A 1 94 ? 7.375 -2.754 -11.025 1.00 97.69 94 PRO A N 1
ATOM 777 C CA . PRO A 1 94 ? 6.950 -3.996 -11.663 1.00 97.69 94 PRO A CA 1
ATOM 778 C C . PRO A 1 94 ? 5.772 -4.653 -10.942 1.00 97.69 94 PRO A C 1
ATOM 780 O O . PRO A 1 94 ? 5.682 -4.606 -9.718 1.00 97.69 94 PRO A O 1
ATOM 783 N N . TYR A 1 95 ? 4.880 -5.278 -11.714 1.00 97.44 95 TYR A N 1
ATOM 784 C CA . TYR A 1 95 ? 3.686 -5.983 -11.227 1.00 97.44 95 TYR A CA 1
ATOM 785 C C . TYR A 1 95 ? 2.624 -5.108 -10.544 1.00 97.44 95 TYR A C 1
ATOM 787 O O . TYR A 1 95 ? 1.745 -5.638 -9.868 1.00 97.44 95 TYR A O 1
ATOM 795 N N . LEU A 1 96 ? 2.662 -3.778 -10.709 1.00 97.75 96 LEU A N 1
ATOM 796 C CA . LEU A 1 96 ? 1.709 -2.880 -10.046 1.00 97.75 96 LEU A CA 1
ATOM 797 C C . LEU A 1 96 ? 0.241 -3.251 -10.312 1.00 97.75 96 LEU A C 1
ATOM 799 O O . LEU A 1 96 ? -0.570 -3.277 -9.387 1.00 97.75 96 LEU A O 1
ATOM 803 N N . HIS A 1 97 ? -0.131 -3.514 -11.564 1.00 97.44 97 HIS A N 1
ATOM 804 C CA . HIS A 1 97 ? -1.528 -3.786 -11.906 1.00 97.44 97 HIS A CA 1
ATOM 805 C C . HIS A 1 97 ? -1.982 -5.162 -11.421 1.00 97.44 97 HIS A C 1
ATOM 807 O O . HIS A 1 97 ? -3.105 -5.300 -10.932 1.00 97.44 97 HIS A O 1
ATOM 813 N N . GLU A 1 98 ? -1.112 -6.158 -11.523 1.00 98.00 98 GLU A N 1
ATOM 814 C CA . GLU A 1 98 ? -1.310 -7.512 -11.023 1.00 98.00 98 GLU A CA 1
ATOM 815 C C . GLU A 1 98 ? -1.490 -7.494 -9.504 1.00 98.00 98 GLU A C 1
ATOM 817 O O . GLU A 1 98 ? -2.474 -8.035 -9.001 1.00 98.00 98 GLU A O 1
ATOM 822 N N . PHE A 1 99 ? -0.614 -6.779 -8.792 1.00 98.19 99 PHE A N 1
ATOM 823 C CA . PHE A 1 99 ? -0.700 -6.551 -7.353 1.00 98.19 99 PHE A CA 1
ATOM 824 C C . PHE A 1 99 ? -2.034 -5.916 -6.962 1.00 98.19 99 PHE A C 1
ATOM 826 O O . PHE A 1 99 ? -2.774 -6.498 -6.171 1.00 98.19 99 PHE A O 1
ATOM 833 N N . LEU A 1 100 ? -2.381 -4.762 -7.549 1.00 98.31 100 LEU A N 1
ATOM 834 C CA . LEU A 1 100 ? -3.627 -4.058 -7.229 1.00 98.31 100 LEU A CA 1
ATOM 835 C C . LEU A 1 100 ? -4.856 -4.924 -7.523 1.00 98.31 100 LEU A C 1
ATOM 837 O O . LEU A 1 100 ? -5.805 -4.918 -6.745 1.00 98.31 100 LEU A O 1
ATOM 841 N N . THR A 1 101 ? -4.838 -5.686 -8.618 1.00 98.31 101 THR A N 1
ATOM 842 C CA . THR A 1 101 ? -5.935 -6.594 -8.980 1.00 98.31 101 THR A CA 1
ATOM 843 C C . THR A 1 101 ? -6.077 -7.723 -7.965 1.00 98.31 101 THR A C 1
ATOM 845 O O . THR A 1 101 ? -7.191 -8.002 -7.520 1.00 98.31 101 THR A O 1
ATOM 848 N N . ALA A 1 102 ? -4.963 -8.349 -7.582 1.00 97.81 102 ALA A N 1
ATOM 849 C CA . ALA A 1 102 ? -4.941 -9.450 -6.630 1.00 97.81 102 ALA A CA 1
ATOM 850 C C . ALA A 1 102 ? -5.433 -8.996 -5.251 1.00 97.81 102 ALA A C 1
ATOM 852 O O . ALA A 1 102 ? -6.399 -9.550 -4.731 1.00 97.81 102 ALA A O 1
ATOM 853 N N . VAL A 1 103 ? -4.847 -7.935 -4.688 1.00 97.88 103 VAL A N 1
ATOM 854 C CA . VAL A 1 103 ? -5.237 -7.456 -3.352 1.00 97.88 103 VAL A CA 1
ATOM 855 C C . VAL A 1 103 ? -6.638 -6.861 -3.348 1.00 97.88 103 VAL A C 1
ATOM 857 O O . VAL A 1 103 ? -7.333 -6.970 -2.343 1.00 97.88 103 VAL A O 1
ATOM 860 N N . TYR A 1 104 ? -7.123 -6.307 -4.465 1.00 97.88 104 TYR A N 1
ATOM 861 C CA . TYR A 1 104 ? -8.504 -5.833 -4.538 1.00 97.88 104 TYR A CA 1
ATOM 862 C C . TYR A 1 104 ? -9.524 -6.961 -4.353 1.00 97.88 104 TYR A C 1
ATOM 864 O O . TYR A 1 104 ? -10.655 -6.678 -3.958 1.00 97.88 104 TYR A O 1
ATOM 872 N N . ALA A 1 105 ? -9.170 -8.233 -4.565 1.00 96.81 105 ALA A N 1
ATOM 873 C CA . ALA A 1 105 ? -10.058 -9.345 -4.230 1.00 96.81 105 ALA A CA 1
ATOM 874 C C . ALA A 1 105 ? -10.467 -9.317 -2.747 1.00 96.81 105 ALA A C 1
ATOM 876 O O . ALA A 1 105 ? -11.643 -9.527 -2.447 1.00 96.81 105 ALA A O 1
ATOM 877 N N . GLU A 1 106 ? -9.551 -8.940 -1.848 1.00 97.44 106 GLU A N 1
ATOM 878 C CA . GLU A 1 106 ? -9.744 -8.992 -0.391 1.00 97.44 106 GLU A CA 1
ATOM 879 C C . GLU A 1 106 ? -9.773 -7.630 0.318 1.00 97.44 106 GLU A C 1
ATOM 881 O O . GLU A 1 106 ? -10.378 -7.491 1.386 1.00 97.44 106 GLU A O 1
ATOM 886 N N . TYR A 1 107 ? -9.222 -6.596 -0.312 1.00 97.94 107 TYR A N 1
ATOM 887 C CA . TYR A 1 107 ? -9.039 -5.280 0.288 1.00 97.94 107 TYR A CA 1
ATOM 888 C C . TYR A 1 107 ? -9.694 -4.177 -0.541 1.00 97.94 107 TYR A C 1
ATOM 890 O O . TYR A 1 107 ? -9.533 -4.103 -1.758 1.00 97.94 107 TYR A O 1
ATOM 898 N N . ASP A 1 108 ? -10.421 -3.274 0.110 1.00 97.94 108 ASP A N 1
ATOM 899 C CA . ASP A 1 108 ? -10.624 -1.929 -0.421 1.00 97.94 108 ASP A CA 1
ATOM 900 C C . ASP A 1 108 ? -9.306 -1.157 -0.356 1.00 97.94 108 ASP A C 1
ATOM 902 O O . ASP A 1 108 ? -8.547 -1.289 0.601 1.00 97.94 108 ASP A O 1
ATOM 906 N N . ILE A 1 109 ? -9.029 -0.350 -1.379 1.00 97.12 109 ILE A N 1
ATOM 907 C CA . ILE A 1 109 ? -7.736 0.318 -1.539 1.00 97.12 109 ILE A CA 1
ATOM 908 C C . ILE A 1 109 ? -7.905 1.821 -1.334 1.00 97.12 109 ILE A C 1
ATOM 910 O O . ILE A 1 109 ? -8.732 2.462 -1.989 1.00 97.12 109 ILE A O 1
ATOM 914 N N . MET A 1 110 ? -7.083 2.388 -0.457 1.00 95.19 110 MET A N 1
ATOM 915 C CA . MET A 1 110 ? -6.914 3.826 -0.285 1.00 95.19 110 MET A CA 1
ATOM 916 C C . MET A 1 110 ? -5.496 4.212 -0.690 1.00 95.19 110 MET A C 1
ATOM 918 O O . MET A 1 110 ? -4.528 3.654 -0.188 1.00 95.19 110 MET A O 1
ATOM 922 N N . ILE A 1 111 ? -5.374 5.194 -1.576 1.00 92.38 111 ILE A N 1
ATOM 923 C CA . ILE A 1 111 ? -4.077 5.770 -1.924 1.00 92.38 111 ILE A CA 1
ATOM 924 C C . ILE A 1 111 ? -3.819 6.963 -1.010 1.00 92.38 111 ILE A C 1
ATOM 926 O O . ILE A 1 111 ? -4.632 7.890 -0.956 1.00 92.38 111 ILE A O 1
ATOM 930 N N . TRP A 1 112 ? -2.690 6.948 -0.313 1.00 86.62 112 TRP A N 1
ATOM 931 C CA . TRP A 1 112 ? -2.247 8.024 0.558 1.00 86.62 112 TRP A CA 1
ATOM 932 C C . TRP A 1 112 ? -0.871 8.516 0.117 1.00 86.62 112 TRP A C 1
AT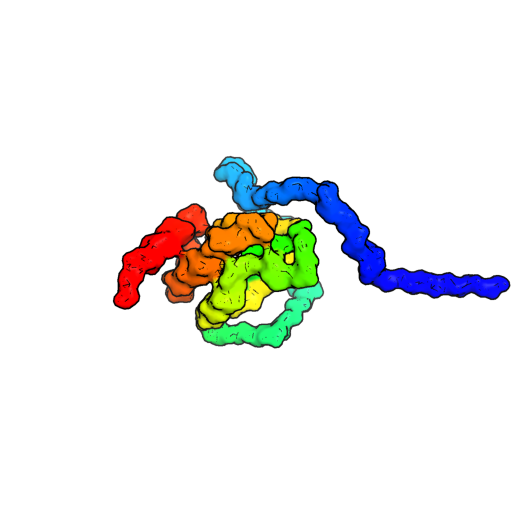OM 934 O O . TRP A 1 112 ? 0.147 8.053 0.599 1.00 86.62 112 TRP A O 1
ATOM 944 N N . SER A 1 113 ? -0.844 9.519 -0.761 1.00 79.88 113 SER A N 1
ATOM 945 C CA . SER A 1 113 ? 0.393 10.236 -1.087 1.00 79.88 113 SER A CA 1
ATOM 946 C C . SER A 1 113 ? 0.651 11.308 -0.031 1.00 79.88 113 SER A C 1
ATOM 948 O O . SER A 1 113 ? 0.033 12.378 -0.044 1.00 79.88 113 SER A O 1
ATOM 950 N N . ALA A 1 114 ? 1.510 10.997 0.935 1.00 69.81 114 ALA A N 1
ATOM 951 C CA . ALA A 1 114 ? 2.013 11.965 1.899 1.00 69.81 114 ALA A CA 1
ATOM 952 C C . ALA A 1 114 ? 3.496 12.217 1.644 1.00 69.81 114 ALA A C 1
ATOM 954 O O . ALA A 1 114 ? 4.286 11.294 1.538 1.00 69.81 114 ALA A O 1
ATOM 955 N N . THR A 1 115 ? 3.906 13.484 1.648 1.00 59.19 115 THR A N 1
ATOM 956 C CA . THR A 1 115 ? 5.326 13.855 1.524 1.00 59.19 115 THR A CA 1
ATOM 957 C C . THR A 1 115 ? 6.161 13.514 2.764 1.00 59.19 115 THR A C 1
ATOM 959 O O . THR A 1 115 ? 7.377 13.697 2.743 1.00 59.19 115 THR A O 1
ATOM 962 N N . ARG A 1 116 ? 5.520 13.076 3.858 1.00 58.78 116 ARG A N 1
ATOM 963 C CA . ARG A 1 116 ? 6.139 12.580 5.096 1.00 58.78 116 ARG A CA 1
ATOM 964 C C . ARG A 1 116 ? 5.239 11.523 5.722 1.00 58.78 116 ARG A C 1
ATOM 966 O O . ARG A 1 116 ? 4.048 11.790 5.917 1.00 58.78 116 ARG A O 1
ATOM 973 N N . ASN A 1 117 ? 5.812 10.382 6.089 1.00 58.16 117 ASN A N 1
ATOM 974 C CA . ASN A 1 117 ? 5.087 9.341 6.805 1.00 58.16 117 ASN A CA 1
ATOM 975 C C . ASN A 1 117 ? 4.853 9.790 8.249 1.00 58.16 117 ASN A C 1
ATOM 977 O O . ASN A 1 117 ? 5.755 10.283 8.926 1.00 58.16 117 ASN A O 1
ATOM 981 N N . PHE A 1 118 ? 3.612 9.682 8.723 1.00 55.25 118 PHE A N 1
ATOM 982 C CA . PHE A 1 118 ? 3.277 10.032 10.099 1.00 55.25 118 PHE A CA 1
ATOM 983 C C . PHE A 1 118 ? 2.998 8.759 10.893 1.00 55.25 118 PHE A C 1
ATOM 985 O O . PHE A 1 118 ? 1.947 8.136 10.751 1.00 55.25 118 PHE A O 1
ATOM 992 N N . MET A 1 119 ? 3.960 8.385 11.733 1.00 59.22 119 MET A N 1
ATOM 993 C CA . MET A 1 119 ? 3.955 7.169 12.548 1.00 59.22 119 MET A CA 1
ATOM 994 C C . MET A 1 119 ? 3.005 7.304 13.749 1.00 59.22 119 MET A C 1
ATOM 996 O O . MET A 1 119 ? 3.443 7.475 14.880 1.00 59.22 119 MET A O 1
ATOM 1000 N N . MET A 1 120 ? 1.690 7.268 13.519 1.00 59.03 120 MET A N 1
ATOM 1001 C CA . MET A 1 120 ? 0.695 7.178 14.606 1.00 59.03 120 MET A CA 1
ATOM 1002 C C . MET A 1 120 ? 0.137 5.772 14.832 1.00 59.03 120 MET A C 1
ATOM 1004 O O . MET A 1 120 ? -0.587 5.584 15.795 1.00 59.03 120 MET A O 1
ATOM 1008 N N . ASN A 1 121 ? 0.433 4.808 13.957 1.00 69.38 121 ASN A N 1
ATOM 1009 C CA . ASN A 1 121 ? -0.048 3.433 14.084 1.00 69.38 121 ASN A CA 1
ATOM 1010 C C . ASN A 1 121 ? 1.004 2.466 13.524 1.00 69.38 121 ASN A C 1
ATOM 1012 O O . ASN A 1 121 ? 0.889 1.969 12.405 1.00 69.38 121 ASN A O 1
ATOM 1016 N N . LEU A 1 122 ? 2.076 2.265 14.294 1.00 67.31 122 LEU A N 1
ATOM 1017 C CA . LEU A 1 122 ? 3.232 1.467 13.874 1.00 67.31 122 LEU A CA 1
ATOM 1018 C C . LEU A 1 122 ? 2.905 -0.017 13.715 1.00 67.31 122 LEU A C 1
ATOM 1020 O O . LEU A 1 122 ? 3.475 -0.674 12.854 1.00 67.31 122 LEU A O 1
ATOM 1024 N N . GLN A 1 123 ? 1.965 -0.530 14.509 1.00 71.94 123 GLN A N 1
ATOM 1025 C CA . GLN A 1 123 ? 1.604 -1.944 14.492 1.00 71.94 123 GLN A CA 1
ATOM 1026 C C . GLN A 1 123 ? 0.936 -2.377 13.182 1.00 71.94 123 GLN A C 1
ATOM 1028 O O . GLN A 1 123 ? 1.031 -3.539 12.825 1.00 71.94 123 GLN A O 1
ATOM 1033 N N . ASN A 1 124 ? 0.281 -1.463 12.463 1.00 76.94 124 ASN A N 1
ATOM 1034 C CA . ASN A 1 124 ? -0.379 -1.769 11.189 1.00 76.94 124 ASN A CA 1
ATOM 1035 C C . ASN A 1 124 ? 0.432 -1.301 9.967 1.00 76.94 124 ASN A C 1
ATOM 1037 O O . ASN A 1 124 ? -0.075 -1.318 8.846 1.00 76.94 124 ASN A O 1
ATOM 1041 N N . GLY A 1 125 ? 1.665 -0.832 10.178 1.00 83.56 125 GLY A N 1
ATOM 1042 C CA . GLY A 1 125 ? 2.573 -0.437 9.110 1.00 83.56 125 GLY A CA 1
ATOM 1043 C C . GLY A 1 125 ? 3.412 -1.619 8.643 1.00 83.56 125 GLY A C 1
ATOM 1044 O O . GLY A 1 125 ? 3.995 -2.333 9.456 1.00 83.56 125 GLY A O 1
ATOM 1045 N N . LEU A 1 126 ? 3.505 -1.794 7.329 1.00 86.38 126 LEU A N 1
ATOM 1046 C CA . LEU A 1 126 ? 4.415 -2.745 6.707 1.00 86.38 126 LEU A CA 1
ATOM 1047 C C . LEU A 1 126 ? 5.468 -1.953 5.935 1.00 86.38 126 LEU A C 1
ATOM 1049 O O . LEU A 1 126 ? 5.136 -1.168 5.047 1.00 86.38 126 LEU A O 1
ATOM 1053 N N . VAL A 1 127 ? 6.731 -2.131 6.318 1.00 85.88 127 VAL A N 1
ATOM 1054 C CA . VAL A 1 127 ? 7.870 -1.498 5.650 1.00 85.88 127 VAL A CA 1
ATOM 1055 C C . VAL A 1 127 ? 8.301 -2.399 4.498 1.00 85.88 127 VAL A C 1
ATOM 1057 O O . VAL A 1 127 ? 8.544 -3.589 4.703 1.00 85.88 127 VAL A O 1
ATOM 1060 N N . ILE A 1 128 ? 8.365 -1.830 3.296 1.00 89.00 128 ILE A N 1
ATOM 1061 C CA . ILE A 1 128 ? 8.829 -2.510 2.084 1.00 89.00 128 ILE A CA 1
ATOM 1062 C C . ILE A 1 128 ? 10.089 -1.844 1.551 1.00 89.00 128 ILE A C 1
ATOM 1064 O O . ILE A 1 128 ? 10.328 -0.653 1.774 1.00 89.00 128 ILE A O 1
ATOM 1068 N N . SER A 1 129 ? 10.853 -2.589 0.764 1.00 90.81 129 SER A N 1
ATOM 1069 C CA . SER A 1 129 ? 11.996 -2.054 0.040 1.00 90.81 129 SER A CA 1
ATOM 1070 C C . SER A 1 129 ? 11.550 -0.928 -0.905 1.00 90.81 129 SER A C 1
ATOM 1072 O O . SER A 1 129 ? 10.623 -1.121 -1.703 1.00 90.81 129 SER A O 1
ATOM 1074 N N . PRO A 1 130 ? 12.197 0.252 -0.873 1.00 92.75 130 PRO A N 1
ATOM 1075 C CA . PRO A 1 130 ? 11.807 1.372 -1.719 1.00 92.75 130 PRO A CA 1
ATOM 1076 C C . PRO A 1 130 ? 12.216 1.137 -3.178 1.00 92.75 130 PRO A C 1
ATOM 1078 O O . PRO A 1 130 ? 13.379 0.857 -3.479 1.00 92.75 130 PRO A O 1
ATOM 1081 N N . PHE A 1 131 ? 11.292 1.348 -4.111 1.00 94.81 131 PHE A N 1
ATOM 1082 C CA . PHE A 1 131 ? 11.550 1.252 -5.544 1.00 94.81 131 PHE A CA 1
ATOM 1083 C C . PHE A 1 131 ? 12.219 2.519 -6.081 1.00 94.81 131 PHE A C 1
ATOM 1085 O O . PHE A 1 131 ? 11.573 3.535 -6.329 1.00 94.81 131 PHE A O 1
ATOM 1092 N N . ARG A 1 132 ? 13.540 2.463 -6.260 1.00 93.12 132 ARG A N 1
ATOM 1093 C CA . ARG A 1 132 ? 14.373 3.583 -6.732 1.00 93.12 132 ARG A CA 1
ATOM 1094 C C . ARG A 1 132 ? 15.139 3.183 -7.980 1.00 93.12 132 ARG A C 1
ATOM 1096 O O . ARG A 1 132 ? 15.458 2.008 -8.144 1.00 93.12 132 ARG A O 1
ATOM 1103 N N . LYS A 1 133 ? 15.548 4.164 -8.788 1.00 93.12 133 LYS A N 1
ATOM 1104 C CA . LYS A 1 133 ? 16.349 3.955 -10.008 1.00 93.12 133 LYS A CA 1
ATOM 1105 C C . LYS A 1 133 ? 15.694 2.908 -10.915 1.00 93.12 133 LYS A C 1
ATOM 1107 O O . LYS A 1 133 ? 16.322 1.902 -11.247 1.00 93.12 133 LYS A O 1
ATOM 1112 N N . ALA A 1 134 ? 14.438 3.144 -11.296 1.00 93.50 134 ALA A N 1
ATOM 1113 C CA . ALA A 1 134 ? 13.600 2.187 -12.021 1.00 93.50 134 ALA A CA 1
ATOM 1114 C C . ALA A 1 134 ? 14.329 1.526 -13.203 1.00 93.50 134 ALA A C 1
ATOM 1116 O O . ALA A 1 134 ? 14.349 0.304 -13.311 1.00 93.50 134 ALA A O 1
ATOM 1117 N N . HIS A 1 135 ? 15.040 2.317 -14.010 1.00 93.50 135 HIS A N 1
ATOM 1118 C CA . HIS A 1 135 ? 15.808 1.841 -15.170 1.00 93.50 135 HIS A CA 1
ATOM 1119 C C . HIS A 1 135 ? 16.867 0.778 -14.855 1.00 93.50 135 HIS A C 1
ATOM 1121 O O . HIS A 1 135 ? 17.205 -0.015 -15.726 1.00 93.50 135 HIS A O 1
ATOM 1127 N N . ALA A 1 136 ? 17.416 0.771 -13.640 1.00 93.69 136 ALA A N 1
ATOM 1128 C CA . ALA A 1 136 ? 18.432 -0.191 -13.218 1.00 93.69 136 ALA A CA 1
ATOM 1129 C C . ALA A 1 136 ? 17.841 -1.388 -12.459 1.00 93.69 136 ALA A C 1
ATOM 1131 O O . ALA A 1 136 ? 18.403 -2.479 -12.507 1.00 93.69 136 ALA A O 1
ATOM 1132 N N . ASN A 1 137 ? 16.735 -1.177 -11.741 1.00 92.62 137 ASN A N 1
ATOM 1133 C CA . ASN A 1 137 ? 16.264 -2.124 -10.732 1.00 92.62 137 ASN A CA 1
ATOM 1134 C C . ASN A 1 137 ? 14.988 -2.878 -11.124 1.00 92.62 137 ASN A C 1
ATOM 1136 O O . ASN A 1 137 ? 14.723 -3.925 -10.538 1.00 92.62 137 ASN A O 1
ATOM 1140 N N . ARG A 1 138 ? 14.205 -2.401 -12.106 1.00 94.62 138 ARG A N 1
ATOM 1141 C CA . ARG A 1 138 ? 12.879 -2.979 -12.399 1.00 94.62 138 ARG A CA 1
ATOM 1142 C C . ARG A 1 138 ? 12.922 -4.462 -12.760 1.00 94.62 138 ARG A C 1
ATOM 1144 O O . ARG A 1 138 ? 12.022 -5.196 -12.391 1.00 94.62 138 ARG A O 1
ATOM 1151 N N . ASP A 1 139 ? 13.957 -4.918 -13.457 1.00 93.44 139 ASP A N 1
ATOM 1152 C CA . ASP A 1 139 ? 13.977 -6.295 -13.963 1.00 93.44 139 ASP A CA 1
ATOM 1153 C C . ASP A 1 139 ? 14.132 -7.337 -12.841 1.00 93.44 139 ASP A C 1
ATOM 1155 O O . ASP A 1 139 ? 13.837 -8.510 -13.053 1.00 93.44 139 ASP A O 1
ATOM 1159 N N . ASN A 1 140 ? 14.554 -6.911 -11.643 1.00 91.75 140 ASN A N 1
ATOM 1160 C CA . ASN A 1 140 ? 14.764 -7.782 -10.485 1.00 91.75 140 ASN A CA 1
ATOM 1161 C C . ASN A 1 140 ? 13.841 -7.452 -9.295 1.00 91.75 140 ASN A C 1
ATOM 1163 O O . ASN A 1 140 ? 13.930 -8.118 -8.265 1.00 91.75 140 ASN A O 1
ATOM 1167 N N . ASP A 1 141 ? 12.978 -6.434 -9.397 1.00 95.19 141 ASP A N 1
ATOM 1168 C CA . ASP A 1 141 ? 12.058 -6.060 -8.315 1.00 95.19 141 ASP A CA 1
ATOM 1169 C C . ASP A 1 141 ? 10.815 -6.965 -8.344 1.00 95.19 141 ASP A C 1
ATOM 1171 O O . ASP A 1 141 ? 10.005 -6.922 -9.272 1.00 95.19 141 ASP A O 1
ATOM 1175 N N . LEU A 1 142 ? 10.695 -7.813 -7.321 1.00 95.06 142 LEU A N 1
ATOM 1176 C CA . LEU A 1 142 ? 9.567 -8.726 -7.098 1.00 95.06 142 LEU A CA 1
ATOM 1177 C C . LEU A 1 142 ? 8.763 -8.344 -5.848 1.00 95.06 142 LEU A C 1
ATOM 1179 O O . LEU A 1 142 ? 7.952 -9.134 -5.367 1.00 95.06 142 LEU A O 1
ATOM 1183 N N . GLU A 1 143 ? 8.983 -7.149 -5.302 1.00 94.75 143 GLU A N 1
ATOM 1184 C CA . GLU A 1 143 ? 8.457 -6.768 -3.991 1.00 94.75 143 GLU A CA 1
ATOM 1185 C C . GLU A 1 143 ? 6.930 -6.808 -3.961 1.00 94.75 143 GLU A C 1
ATOM 1187 O O . GLU A 1 143 ? 6.338 -7.387 -3.057 1.00 94.75 143 GLU A O 1
ATOM 1192 N N . LEU A 1 144 ? 6.276 -6.255 -4.991 1.00 96.31 144 LEU A N 1
ATOM 1193 C CA . LEU A 1 144 ? 4.814 -6.249 -5.071 1.00 96.31 144 LEU A CA 1
ATOM 1194 C C . LEU A 1 144 ? 4.232 -7.654 -5.259 1.00 96.31 144 LEU A C 1
ATOM 1196 O O . LEU A 1 144 ? 3.106 -7.903 -4.838 1.00 96.31 144 LEU A O 1
ATOM 1200 N N . VAL A 1 145 ? 4.994 -8.589 -5.832 1.00 95.19 145 VAL A N 1
ATOM 1201 C CA . VAL A 1 145 ? 4.581 -9.997 -5.925 1.00 95.19 145 VAL A CA 1
ATOM 1202 C C . VAL A 1 145 ? 4.604 -10.636 -4.539 1.00 95.19 145 VAL A C 1
ATOM 1204 O O . VAL A 1 145 ? 3.599 -11.202 -4.107 1.00 95.19 145 VAL A O 1
ATOM 1207 N N . LYS A 1 146 ? 5.715 -10.485 -3.804 1.00 94.56 146 LYS A N 1
ATOM 1208 C CA . LYS A 1 146 ? 5.835 -10.972 -2.421 1.00 94.56 146 LYS A CA 1
ATOM 1209 C C . LYS A 1 146 ? 4.755 -10.358 -1.528 1.00 94.56 146 LYS A C 1
ATOM 1211 O O . LYS A 1 146 ? 4.099 -11.065 -0.763 1.00 94.56 146 LYS A O 1
ATOM 1216 N N . LEU A 1 147 ? 4.530 -9.051 -1.665 1.00 95.12 147 LEU A N 1
ATOM 1217 C CA . LEU A 1 147 ? 3.542 -8.312 -0.887 1.00 95.12 147 LEU A CA 1
ATOM 1218 C C . LEU A 1 147 ? 2.115 -8.780 -1.193 1.00 95.12 147 LEU A C 1
ATOM 1220 O O . LEU A 1 147 ? 1.324 -8.928 -0.265 1.00 95.12 147 LEU A O 1
ATOM 1224 N N . ALA A 1 148 ? 1.784 -9.066 -2.459 1.00 95.50 148 ALA A N 1
ATOM 1225 C CA . ALA A 1 148 ? 0.490 -9.649 -2.819 1.00 95.50 148 ALA A CA 1
ATOM 1226 C C . ALA A 1 148 ? 0.256 -10.981 -2.097 1.00 95.50 148 ALA A C 1
ATOM 1228 O O . ALA A 1 148 ? -0.788 -11.156 -1.472 1.00 95.50 148 ALA A O 1
ATOM 1229 N N . HIS A 1 149 ? 1.221 -11.906 -2.158 1.00 92.75 149 HIS A N 1
ATOM 1230 C CA . HIS A 1 149 ? 1.105 -13.212 -1.500 1.00 92.75 149 HIS A CA 1
ATOM 1231 C C . HIS A 1 149 ? 0.913 -13.072 0.006 1.00 92.75 149 HIS A C 1
ATOM 1233 O O . HIS A 1 149 ? 0.014 -13.694 0.570 1.00 92.75 149 HIS A O 1
ATOM 1239 N N . TYR A 1 150 ? 1.712 -12.217 0.644 1.00 94.12 150 TYR A N 1
ATOM 1240 C CA . TYR A 1 150 ? 1.598 -11.964 2.072 1.00 94.12 150 TYR A CA 1
ATOM 1241 C C . TYR A 1 150 ? 0.219 -11.409 2.449 1.00 94.12 150 TYR A C 1
ATOM 1243 O O . TYR A 1 150 ? -0.447 -11.965 3.320 1.00 94.12 150 TYR A O 1
ATOM 1251 N N . LEU A 1 151 ? -0.239 -10.355 1.764 1.00 94.94 151 LEU A N 1
ATOM 1252 C CA . LEU A 1 151 ? -1.536 -9.730 2.037 1.00 94.94 151 LEU A CA 1
ATOM 1253 C C . LEU A 1 151 ? -2.692 -10.715 1.836 1.00 94.94 151 LEU A C 1
ATOM 1255 O O . LEU A 1 151 ? -3.594 -10.777 2.663 1.00 94.94 151 LEU A O 1
ATOM 1259 N N . LEU A 1 152 ? -2.658 -11.532 0.784 1.00 93.88 152 LEU A N 1
ATOM 1260 C CA . LEU A 1 152 ? -3.683 -12.554 0.569 1.00 93.88 152 LEU A CA 1
ATOM 1261 C C . LEU A 1 152 ? -3.657 -13.644 1.649 1.00 93.88 152 LEU A C 1
ATOM 1263 O O . LEU A 1 152 ? -4.718 -14.075 2.093 1.00 93.88 152 LEU A O 1
ATOM 1267 N N . ALA A 1 153 ? -2.479 -14.055 2.121 1.00 92.69 153 ALA A N 1
ATOM 1268 C CA . ALA A 1 153 ? -2.353 -15.070 3.168 1.00 92.69 153 ALA A CA 1
ATOM 1269 C C . ALA A 1 153 ? -2.898 -14.610 4.529 1.00 92.69 153 ALA A C 1
ATOM 1271 O O . ALA A 1 153 ? -3.374 -15.432 5.313 1.00 92.69 153 ALA A O 1
ATOM 1272 N N . ILE A 1 154 ? -2.853 -13.305 4.812 1.00 92.31 154 ILE A N 1
ATOM 1273 C CA . ILE A 1 154 ? -3.363 -12.729 6.066 1.00 92.31 154 ILE A CA 1
ATOM 1274 C C . ILE A 1 154 ? -4.784 -12.164 5.940 1.00 92.31 154 ILE A C 1
ATOM 1276 O O . ILE A 1 154 ? -5.326 -11.654 6.922 1.00 92.31 154 ILE A O 1
ATOM 1280 N N . ALA A 1 155 ? -5.398 -12.234 4.756 1.00 93.50 155 ALA A N 1
ATOM 1281 C CA . ALA A 1 155 ? -6.678 -11.589 4.467 1.00 93.50 155 ALA A CA 1
ATOM 1282 C C . ALA A 1 155 ? -7.828 -12.078 5.359 1.00 93.50 155 ALA A C 1
ATOM 1284 O O . ALA A 1 155 ? -8.709 -11.290 5.698 1.00 93.50 155 ALA A O 1
ATOM 1285 N N . ASP A 1 1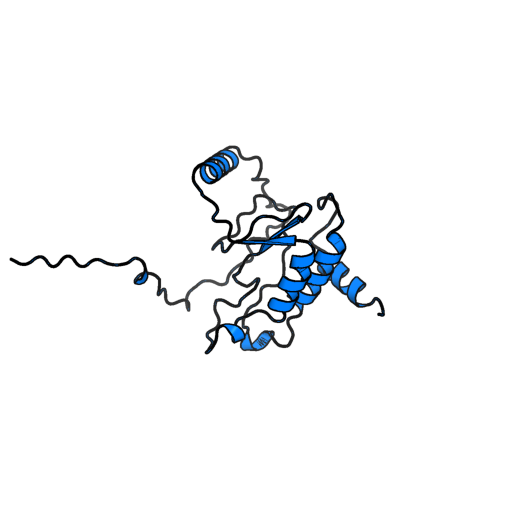56 ? -7.792 -13.338 5.794 1.00 91.19 156 ASP A N 1
ATOM 1286 C CA . ASP A 1 156 ? -8.819 -13.931 6.657 1.00 91.19 156 ASP A CA 1
ATOM 1287 C C . ASP A 1 156 ? -8.571 -13.698 8.160 1.00 91.19 156 ASP A C 1
ATOM 1289 O O . ASP A 1 156 ? -9.407 -14.058 8.989 1.00 91.19 156 ASP A O 1
ATOM 1293 N N . LEU A 1 157 ? -7.445 -13.086 8.551 1.00 91.19 157 LEU A N 1
ATOM 1294 C CA . LEU A 1 157 ? -7.152 -12.815 9.960 1.00 91.19 157 LEU A CA 1
ATOM 1295 C C . LEU A 1 157 ? -7.962 -11.622 10.467 1.00 91.19 157 LEU A C 1
ATOM 1297 O O . LEU A 1 157 ? -7.773 -10.490 10.020 1.00 91.19 157 LEU A O 1
ATOM 1301 N N . ASP A 1 158 ? -8.844 -11.852 11.438 1.00 87.56 158 ASP A N 1
ATOM 1302 C CA . ASP A 1 158 ? -9.650 -10.797 12.068 1.00 87.56 158 ASP A CA 1
ATOM 1303 C C . ASP A 1 158 ? -8.802 -9.759 12.812 1.00 87.56 158 ASP A C 1
ATOM 1305 O O . ASP A 1 158 ? -9.125 -8.571 12.793 1.00 87.56 158 ASP A O 1
ATOM 1309 N N . ASP A 1 159 ? -7.706 -10.207 13.424 1.00 86.62 159 ASP A N 1
ATOM 1310 C CA . ASP A 1 159 ? -6.801 -9.391 14.224 1.00 86.62 159 ASP A CA 1
ATOM 1311 C C . ASP A 1 159 ? -5.375 -9.489 13.672 1.00 86.62 159 ASP A C 1
ATOM 1313 O O . ASP A 1 159 ? -4.754 -10.549 13.718 1.00 86.62 159 ASP A O 1
ATOM 1317 N N . LEU A 1 160 ? -4.863 -8.377 13.138 1.00 86.81 160 LEU A N 1
ATOM 1318 C CA . LEU A 1 160 ? -3.506 -8.291 12.590 1.00 86.81 160 LEU A CA 1
ATOM 1319 C C . LEU A 1 160 ? -2.451 -8.038 13.676 1.00 86.81 160 LEU A C 1
ATOM 1321 O O . LEU A 1 160 ? -1.265 -8.216 13.418 1.00 86.81 160 LEU A O 1
ATOM 1325 N N . SER A 1 161 ? -2.859 -7.687 14.904 1.00 83.31 161 SER A N 1
ATOM 1326 C CA . SER A 1 161 ? -1.942 -7.382 16.014 1.00 83.31 161 SER A CA 1
ATOM 1327 C C . SER A 1 161 ? -1.067 -8.570 16.429 1.00 83.31 161 SER A C 1
ATOM 1329 O O . SER A 1 161 ? -0.038 -8.388 17.082 1.00 83.31 161 SER A O 1
ATOM 1331 N N . VAL A 1 162 ? -1.472 -9.780 16.032 1.00 83.12 162 VAL A N 1
ATOM 1332 C CA . VAL A 1 162 ? -0.767 -11.043 16.277 1.00 83.12 162 VAL A CA 1
ATOM 1333 C C . VAL A 1 162 ? 0.425 -11.262 15.342 1.00 83.12 162 VAL A C 1
ATOM 1335 O O . VAL A 1 162 ? 1.205 -12.188 15.566 1.00 83.12 162 VAL A O 1
ATOM 1338 N N . LEU A 1 163 ? 0.553 -10.457 14.285 1.00 84.94 163 LEU A N 1
ATOM 1339 C CA . LEU A 1 163 ? 1.602 -10.587 13.282 1.00 84.94 163 LEU A CA 1
ATOM 1340 C C . LEU A 1 163 ? 2.818 -9.735 13.646 1.00 84.94 163 LEU A C 1
ATOM 1342 O O . LEU A 1 163 ? 2.693 -8.583 14.057 1.00 84.94 163 LEU A O 1
ATOM 1346 N N . ASP A 1 164 ? 4.010 -10.287 13.419 1.00 83.75 164 ASP A N 1
ATOM 1347 C CA . ASP A 1 164 ? 5.233 -9.491 13.356 1.00 83.75 164 ASP A CA 1
ATOM 1348 C C . ASP A 1 164 ? 5.503 -9.107 11.899 1.00 83.75 164 ASP A C 1
ATOM 1350 O O . ASP A 1 164 ? 6.045 -9.883 11.107 1.00 83.75 164 ASP A O 1
ATOM 1354 N N . HIS A 1 165 ? 5.108 -7.890 11.532 1.00 82.12 165 HIS A N 1
ATOM 1355 C CA . HIS A 1 165 ? 5.305 -7.378 10.180 1.00 82.12 165 HIS A CA 1
ATOM 1356 C C . HIS A 1 165 ? 6.772 -7.114 9.835 1.00 82.12 165 HIS A C 1
ATOM 1358 O O . HIS A 1 165 ? 7.050 -6.823 8.683 1.00 82.12 165 HIS A O 1
ATOM 1364 N N . LYS A 1 166 ? 7.737 -7.244 10.755 1.00 79.56 166 LYS A N 1
ATOM 1365 C CA . LYS A 1 166 ? 9.168 -7.100 10.417 1.00 79.56 166 LYS A CA 1
ATOM 1366 C C . LYS A 1 166 ? 9.727 -8.288 9.643 1.00 79.56 166 LYS A C 1
ATOM 1368 O O . LYS A 1 166 ? 10.793 -8.178 9.049 1.00 79.56 166 LYS A O 1
ATOM 1373 N N . ILE A 1 167 ? 9.028 -9.420 9.672 1.00 79.56 167 ILE A N 1
ATOM 1374 C CA . ILE A 1 167 ? 9.460 -10.674 9.043 1.00 79.56 167 ILE A CA 1
ATOM 1375 C C . ILE A 1 167 ? 8.525 -11.110 7.909 1.00 79.56 167 ILE A C 1
ATOM 1377 O O . ILE A 1 167 ? 8.548 -12.268 7.498 1.00 79.56 167 ILE A O 1
ATOM 1381 N N . TRP A 1 168 ? 7.696 -10.196 7.398 1.00 86.94 168 TRP A N 1
ATOM 1382 C CA . TRP A 1 168 ? 6.700 -10.490 6.364 1.00 86.94 168 TRP A CA 1
ATOM 1383 C C . TRP A 1 168 ? 7.321 -11.084 5.085 1.00 86.94 168 TRP A C 1
ATOM 1385 O O . TRP A 1 168 ? 6.722 -11.963 4.468 1.00 86.94 168 TRP A O 1
ATOM 1395 N N . GLU A 1 169 ? 8.539 -10.662 4.727 1.00 81.75 169 GLU A N 1
ATOM 1396 C CA . GLU A 1 169 ? 9.269 -11.160 3.553 1.00 81.75 169 GLU A CA 1
ATOM 1397 C C . GLU A 1 169 ? 9.587 -12.657 3.660 1.00 81.75 169 GLU A C 1
ATOM 1399 O O . GLU A 1 169 ? 9.446 -13.382 2.678 1.00 81.75 169 GLU A O 1
ATOM 1404 N N . PHE A 1 170 ? 9.933 -13.146 4.858 1.00 78.50 170 PHE A N 1
ATOM 1405 C CA . PHE A 1 170 ? 10.193 -14.572 5.090 1.00 78.50 170 PHE A CA 1
ATOM 1406 C C . PHE A 1 170 ? 8.929 -15.412 4.893 1.00 78.50 170 PHE A C 1
ATOM 1408 O O . PHE A 1 170 ? 8.980 -16.481 4.289 1.00 78.50 170 PHE A O 1
ATOM 1415 N N . PHE A 1 171 ? 7.778 -14.907 5.350 1.00 70.94 171 PHE A N 1
ATOM 1416 C CA . PHE A 1 171 ? 6.492 -15.570 5.127 1.00 70.94 171 PHE A CA 1
ATOM 1417 C C . PHE A 1 171 ? 6.120 -15.615 3.643 1.00 70.94 171 PHE A C 1
ATOM 1419 O O . PHE A 1 171 ? 5.587 -16.617 3.170 1.00 70.94 171 PHE A O 1
ATOM 1426 N N . ALA A 1 172 ? 6.402 -14.544 2.899 1.00 67.06 172 ALA A N 1
ATOM 1427 C CA . ALA A 1 172 ? 6.126 -14.497 1.468 1.00 67.06 172 ALA A CA 1
ATOM 1428 C C . ALA A 1 172 ? 6.978 -15.504 0.673 1.00 67.06 172 ALA A C 1
ATOM 1430 O O . ALA A 1 172 ? 6.494 -16.065 -0.311 1.00 67.06 172 ALA A O 1
ATOM 1431 N N . GLU A 1 173 ? 8.219 -15.750 1.103 1.00 67.56 173 GLU A N 1
ATOM 1432 C CA . GLU A 1 173 ? 9.120 -16.726 0.481 1.00 67.56 173 GLU A CA 1
ATOM 1433 C C . GLU A 1 173 ? 8.682 -18.172 0.757 1.00 67.56 173 GLU A C 1
ATOM 1435 O O . GLU A 1 173 ? 8.553 -18.945 -0.193 1.00 67.56 173 GLU A O 1
ATOM 1440 N N . GLU A 1 174 ? 8.325 -18.525 1.998 1.00 61.88 174 GLU A N 1
ATOM 1441 C CA . GLU A 1 174 ? 7.813 -19.873 2.317 1.00 61.88 174 GLU A CA 1
ATOM 1442 C C . GLU A 1 174 ? 6.528 -20.222 1.547 1.00 61.88 174 GLU A C 1
ATOM 1444 O O . GLU A 1 174 ? 6.333 -21.366 1.132 1.00 61.88 174 GLU A O 1
ATOM 1449 N N . LEU A 1 175 ? 5.651 -19.241 1.317 1.00 57.41 175 LEU A N 1
ATOM 1450 C CA . LEU A 1 175 ? 4.411 -19.435 0.560 1.00 57.41 175 LEU A CA 1
ATOM 1451 C C . LEU A 1 175 ? 4.649 -19.609 -0.947 1.00 57.41 175 LEU A C 1
ATOM 1453 O O . LEU A 1 175 ? 3.807 -20.191 -1.629 1.00 57.41 175 LEU A O 1
ATOM 1457 N N . SER A 1 176 ? 5.783 -19.130 -1.467 1.00 54.78 176 SER A N 1
ATOM 1458 C CA . SER A 1 176 ? 6.153 -19.281 -2.880 1.00 54.78 176 SER A CA 1
ATOM 1459 C C . SER A 1 176 ? 6.746 -20.653 -3.227 1.00 54.78 176 SER A C 1
ATOM 1461 O O . SER A 1 176 ? 6.772 -21.022 -4.399 1.00 54.78 176 SER A O 1
ATOM 1463 N N . ASP A 1 177 ? 7.152 -21.428 -2.216 1.00 53.44 177 ASP A N 1
ATOM 1464 C CA . ASP A 1 177 ? 7.706 -22.782 -2.360 1.00 53.44 177 ASP A CA 1
ATOM 1465 C C . ASP A 1 177 ? 6.636 -23.893 -2.306 1.00 53.44 177 ASP A C 1
ATOM 1467 O O . ASP A 1 177 ? 6.960 -25.084 -2.386 1.00 53.44 177 ASP A O 1
ATOM 1471 N N . VAL A 1 178 ? 5.350 -23.542 -2.184 1.00 41.09 178 VAL A N 1
ATOM 1472 C CA . VAL A 1 178 ? 4.252 -24.519 -2.224 1.00 41.09 178 VAL A CA 1
ATOM 1473 C C . VAL A 1 178 ? 3.972 -24.897 -3.688 1.00 41.09 178 VAL A C 1
ATOM 1475 O O . VAL A 1 178 ? 3.590 -24.024 -4.466 1.00 41.09 178 VAL A O 1
ATOM 1478 N N . PRO A 1 179 ? 4.151 -26.170 -4.100 1.00 39.59 179 PRO A N 1
ATOM 1479 C CA . PRO A 1 179 ? 3.878 -26.587 -5.475 1.00 39.59 179 PRO A CA 1
ATOM 1480 C C . PRO A 1 179 ? 2.386 -26.441 -5.810 1.00 39.59 179 PRO A C 1
ATOM 1482 O O . PRO A 1 179 ? 1.552 -26.759 -4.961 1.00 39.59 179 PRO A O 1
ATOM 1485 N N . GLU A 1 180 ? 2.093 -25.997 -7.042 1.00 42.34 180 GLU A N 1
ATOM 1486 C CA . GLU A 1 180 ? 0.741 -25.866 -7.629 1.00 42.34 180 GLU A CA 1
ATOM 1487 C C . GLU A 1 180 ? -0.187 -27.073 -7.392 1.00 42.34 180 GLU A C 1
ATOM 1489 O O . GLU A 1 180 ? 0.271 -28.237 -7.519 1.00 42.34 180 GLU A O 1
#

pLDDT: mean 78.35, std 20.54, range [31.23, 98.31]